Protein AF-A0A3M6UXN8-F1 (afdb_monomer)

Sequence (132 aa):
MVCLDPHYCQAAVDMSKDDFPTQSFHSVQPRTMSFKKMDPSCTIGFYCDTKADFERFRQQTTEVLRPPMQRGDYPMFIFASHRKPMASEDLVRSADLSESLMESDRPERSNNGVPTPSTLSSSPPTEEYVVL

Mean predicted aligned error: 15.64 Å

Solvent-accessible surface area (backbone atoms only — not comparable to full-atom values): 9406 Å² total; per-residue (Å²): 79,78,46,84,80,81,92,66,92,73,81,88,76,73,72,91,47,96,86,46,88,59,68,86,81,53,83,92,66,81,42,78,49,62,70,92,72,56,67,88,82,75,85,87,88,83,88,55,94,43,74,68,47,42,55,51,48,52,56,55,48,57,54,48,55,29,81,82,70,32,93,63,96,67,57,95,58,59,86,47,91,63,86,76,74,94,56,59,69,70,58,54,56,50,50,55,51,52,52,60,64,70,65,69,82,66,89,80,81,88,82,90,82,88,90,85,91,81,80,93,81,87,78,80,85,76,88,68,73,54,80,102

Structure (mmCIF, N/CA/C/O backbone):
data_AF-A0A3M6UXN8-F1
#
_entry.id   AF-A0A3M6UXN8-F1
#
loop_
_atom_site.group_PDB
_atom_site.id
_atom_site.type_symbol
_atom_site.label_atom_id
_atom_site.label_alt_id
_atom_site.label_comp_id
_atom_site.label_asym_id
_atom_site.label_entity_id
_atom_site.label_seq_id
_atom_site.pdbx_PDB_ins_code
_atom_site.Cartn_x
_atom_site.Cartn_y
_atom_site.Cartn_z
_atom_site.occupancy
_atom_site.B_iso_or_equiv
_atom_site.auth_seq_id
_atom_site.auth_comp_id
_atom_site.auth_asym_id
_atom_site.auth_atom_id
_atom_site.pdbx_PDB_model_num
ATOM 1 N N . MET A 1 1 ? 9.501 -9.927 9.369 1.00 91.06 1 MET A N 1
ATOM 2 C CA . MET A 1 1 ? 8.980 -9.298 8.145 1.00 91.06 1 MET A CA 1
ATOM 3 C C . MET A 1 1 ? 9.767 -9.821 6.959 1.00 91.06 1 MET A C 1
ATOM 5 O O . MET A 1 1 ? 10.970 -10.022 7.097 1.00 91.06 1 MET A O 1
ATOM 9 N N . VAL A 1 2 ? 9.084 -10.062 5.842 1.00 94.12 2 VAL A N 1
ATOM 10 C CA . VAL A 1 2 ? 9.694 -10.377 4.546 1.00 94.12 2 VAL A CA 1
ATOM 11 C C . VAL A 1 2 ? 9.552 -9.136 3.665 1.00 94.12 2 VAL A C 1
ATOM 13 O O . VAL A 1 2 ? 8.471 -8.554 3.636 1.00 94.12 2 VAL A O 1
ATOM 16 N N . CYS A 1 3 ? 10.621 -8.704 3.002 1.00 92.44 3 CYS A N 1
ATOM 17 C CA . CYS A 1 3 ? 10.638 -7.501 2.171 1.00 92.44 3 CYS A CA 1
ATOM 18 C C . CYS A 1 3 ? 11.421 -7.707 0.867 1.00 92.44 3 CYS A C 1
ATOM 20 O O . CYS A 1 3 ? 12.275 -8.593 0.756 1.00 92.44 3 CYS A O 1
ATOM 22 N N . LEU A 1 4 ? 11.110 -6.864 -0.119 1.00 93.75 4 LEU A N 1
ATOM 23 C CA . LEU A 1 4 ? 11.913 -6.674 -1.323 1.00 93.75 4 LEU A CA 1
ATOM 24 C C . LEU A 1 4 ? 12.893 -5.525 -1.085 1.00 93.75 4 LEU A C 1
ATOM 26 O O . LEU A 1 4 ? 12.562 -4.554 -0.407 1.00 93.75 4 LEU A O 1
ATOM 30 N N . ASP A 1 5 ? 14.100 -5.658 -1.623 1.00 92.19 5 ASP A N 1
ATOM 31 C CA . ASP A 1 5 ? 15.195 -4.722 -1.394 1.00 92.19 5 ASP A CA 1
ATOM 32 C C . ASP A 1 5 ? 15.583 -4.021 -2.708 1.00 92.19 5 ASP A C 1
ATOM 34 O O . ASP A 1 5 ? 16.119 -4.683 -3.600 1.00 92.19 5 ASP A O 1
ATOM 38 N N . PRO A 1 6 ? 15.32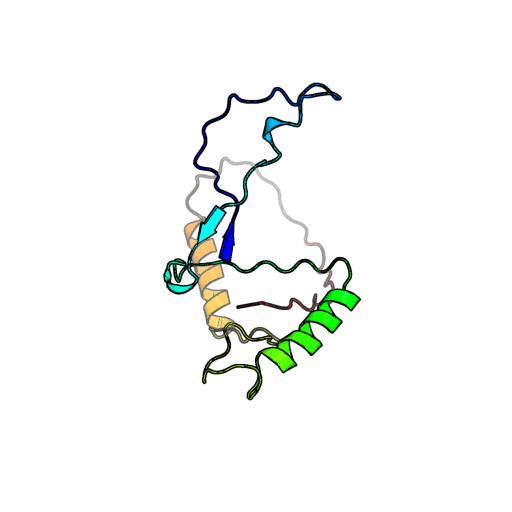0 -2.708 -2.848 1.00 92.75 6 PRO A N 1
ATOM 39 C CA . PRO A 1 6 ? 15.623 -1.957 -4.061 1.00 92.75 6 PRO A CA 1
ATOM 40 C C . PRO A 1 6 ? 17.086 -1.490 -4.154 1.00 92.75 6 PRO A C 1
ATOM 42 O O . PRO A 1 6 ? 17.444 -0.849 -5.136 1.00 92.75 6 PRO A O 1
ATOM 45 N N . HIS A 1 7 ? 17.959 -1.788 -3.182 1.00 91.06 7 HIS A N 1
ATOM 46 C CA . HIS A 1 7 ? 19.343 -1.282 -3.151 1.00 91.06 7 HIS A CA 1
ATOM 47 C C . HIS A 1 7 ? 20.288 -1.953 -4.174 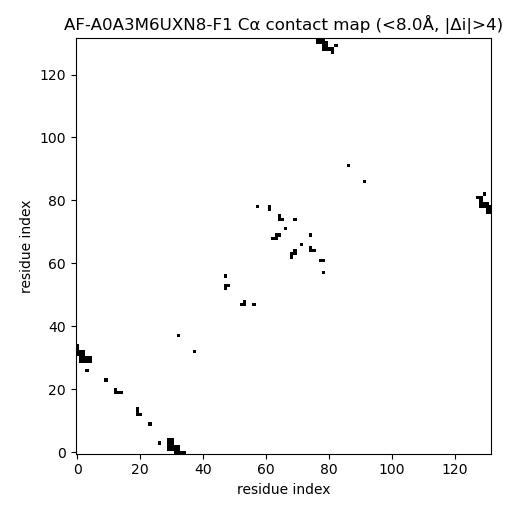1.00 91.06 7 HIS A C 1
ATOM 49 O O . HIS A 1 7 ? 21.511 -1.857 -4.051 1.00 91.06 7 HIS A O 1
ATOM 55 N N . TYR A 1 8 ? 19.750 -2.639 -5.183 1.00 89.94 8 TYR A N 1
ATOM 56 C CA . TYR A 1 8 ? 20.512 -3.209 -6.288 1.00 89.94 8 TYR A CA 1
ATOM 57 C C . TYR A 1 8 ? 20.331 -2.366 -7.553 1.00 89.94 8 TYR A C 1
ATOM 59 O O . TYR A 1 8 ? 19.246 -2.306 -8.127 1.00 89.94 8 TYR A O 1
ATOM 67 N N . CYS A 1 9 ? 21.413 -1.732 -8.005 1.00 93.62 9 CYS A N 1
ATOM 68 C CA . CYS A 1 9 ? 21.402 -0.936 -9.227 1.00 93.62 9 CYS A CA 1
ATOM 69 C C . CYS A 1 9 ? 21.407 -1.840 -10.468 1.00 93.62 9 CYS A C 1
ATOM 71 O O . CYS A 1 9 ? 22.357 -2.591 -10.693 1.00 93.62 9 CYS A O 1
ATOM 73 N N . GLN A 1 10 ? 20.369 -1.720 -11.293 1.00 93.19 10 GLN A N 1
ATOM 74 C CA . GLN A 1 10 ? 20.233 -2.395 -12.585 1.00 93.19 10 GLN A CA 1
ATOM 75 C C . GLN A 1 10 ? 20.328 -1.385 -13.735 1.00 93.19 10 GLN A C 1
ATOM 77 O O . GLN A 1 10 ? 20.078 -0.193 -13.551 1.00 93.19 10 GLN A O 1
ATOM 82 N N . ALA A 1 11 ? 20.677 -1.857 -14.933 1.00 95.00 11 ALA A N 1
ATOM 83 C CA . ALA A 1 11 ? 20.586 -1.037 -16.137 1.00 95.00 11 ALA A CA 1
ATOM 84 C C . ALA A 1 11 ? 19.116 -0.736 -16.470 1.00 95.00 11 ALA A C 1
ATOM 86 O O . ALA A 1 11 ? 18.242 -1.576 -16.256 1.00 95.00 11 ALA A O 1
ATOM 87 N N . ALA A 1 12 ? 18.851 0.451 -17.019 1.00 94.56 12 ALA A N 1
ATOM 88 C CA . ALA A 1 12 ? 17.515 0.803 -17.480 1.00 94.56 12 ALA A C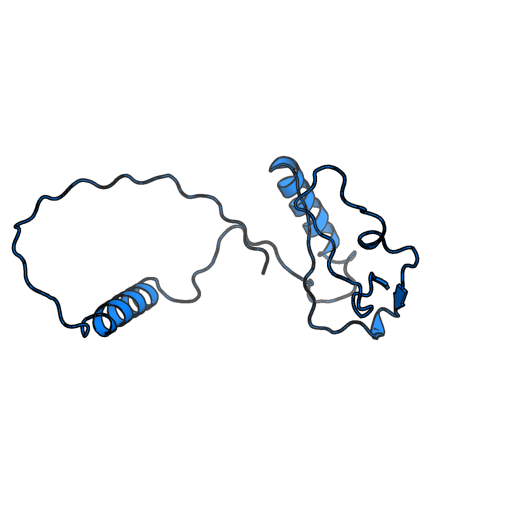A 1
ATOM 89 C C . ALA A 1 12 ? 17.082 -0.130 -18.624 1.00 94.56 12 ALA A C 1
ATOM 91 O O . ALA A 1 12 ? 17.831 -0.340 -19.580 1.00 94.56 12 ALA A O 1
ATOM 92 N N . VAL A 1 13 ? 15.871 -0.674 -18.523 1.00 94.25 13 VAL A N 1
ATOM 93 C CA . VAL A 1 13 ? 15.260 -1.489 -19.578 1.00 94.25 13 VAL A CA 1
ATOM 94 C C . VAL A 1 13 ? 14.481 -0.572 -20.517 1.00 94.25 13 VAL A C 1
ATOM 96 O O . VAL A 1 13 ? 13.651 0.218 -20.069 1.00 94.25 13 VAL A O 1
ATOM 99 N N . ASP A 1 14 ? 14.745 -0.679 -21.818 1.00 93.94 14 ASP A N 1
ATOM 100 C CA . ASP A 1 14 ? 13.954 -0.013 -22.854 1.00 93.94 14 ASP A CA 1
ATOM 101 C C . ASP A 1 14 ? 12.586 -0.699 -22.984 1.00 93.94 14 ASP A C 1
ATOM 103 O O . ASP A 1 14 ? 12.478 -1.790 -23.543 1.00 93.94 14 ASP A O 1
ATOM 107 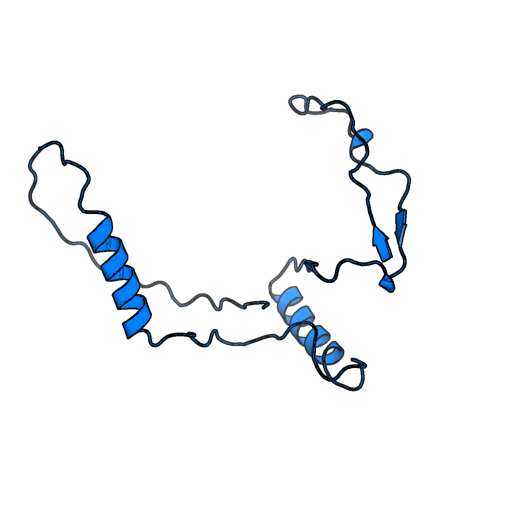N N . MET A 1 15 ? 11.554 -0.050 -22.441 1.00 94.12 15 MET A N 1
ATOM 108 C CA . MET A 1 15 ? 10.165 -0.527 -22.433 1.00 94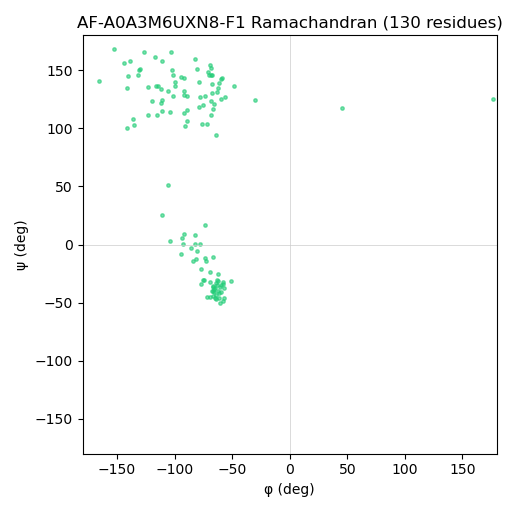.12 15 MET A CA 1
ATOM 109 C C . MET A 1 15 ? 9.346 -0.020 -23.633 1.00 94.12 15 MET A C 1
ATOM 111 O O . MET A 1 15 ? 8.132 -0.183 -23.654 1.00 94.12 15 MET A O 1
ATOM 115 N N . SER A 1 16 ? 9.977 0.613 -24.632 1.00 94.81 16 SER A N 1
ATOM 116 C CA . SER A 1 16 ? 9.272 1.082 -25.839 1.00 94.81 16 SER A CA 1
ATOM 117 C C . SER A 1 16 ? 8.861 -0.044 -26.796 1.00 94.81 16 SER A C 1
ATOM 119 O O . SER A 1 16 ? 8.069 0.181 -27.708 1.00 94.81 16 SER A O 1
ATOM 121 N N . LYS A 1 17 ? 9.410 -1.248 -26.606 1.00 90.75 17 LYS A N 1
ATOM 122 C CA . LYS A 1 17 ? 9.125 -2.451 -27.397 1.00 90.75 17 LYS A CA 1
ATOM 123 C C . LYS A 1 17 ? 8.131 -3.324 -26.643 1.00 90.75 17 LYS A C 1
ATOM 125 O O . LYS A 1 17 ? 8.313 -3.509 -25.447 1.00 90.75 17 LYS A O 1
ATOM 130 N N . ASP A 1 18 ? 7.166 -3.921 -27.339 1.00 86.25 18 ASP A N 1
ATOM 131 C CA . ASP A 1 18 ? 6.131 -4.757 -26.707 1.00 86.25 18 ASP A CA 1
ATOM 132 C C . ASP A 1 18 ? 6.713 -5.968 -25.942 1.00 86.25 18 ASP A C 1
ATOM 134 O O . ASP A 1 18 ? 6.228 -6.308 -24.867 1.00 86.25 18 ASP A O 1
ATOM 138 N N . ASP A 1 19 ? 7.809 -6.559 -26.435 1.00 91.25 19 ASP A N 1
ATOM 139 C CA . ASP A 1 19 ? 8.472 -7.736 -25.846 1.00 91.25 19 ASP A CA 1
ATOM 140 C C . ASP A 1 19 ? 9.788 -7.382 -25.122 1.00 91.25 19 ASP A C 1
ATOM 142 O O . ASP A 1 19 ? 10.855 -7.950 -25.387 1.00 91.25 19 ASP A O 1
ATOM 146 N N . PHE A 1 20 ? 9.761 -6.398 -24.223 1.00 94.12 20 PHE A N 1
ATOM 147 C CA . PHE A 1 20 ? 10.944 -6.057 -23.429 1.00 94.12 20 PHE A CA 1
ATOM 148 C C . PHE A 1 20 ? 11.262 -7.142 -22.374 1.00 94.12 20 PHE A C 1
ATOM 150 O O . PHE A 1 20 ? 10.360 -7.793 -21.841 1.00 94.12 20 PHE A O 1
ATOM 157 N N . PRO A 1 21 ? 12.547 -7.359 -22.031 1.00 92.12 21 PRO A N 1
ATOM 158 C CA . PRO A 1 21 ? 12.922 -8.345 -21.021 1.00 92.12 21 PRO A CA 1
ATOM 159 C C . PRO A 1 21 ? 12.399 -7.942 -19.634 1.00 92.12 21 PRO A C 1
ATOM 161 O O . PRO A 1 21 ? 12.754 -6.890 -19.106 1.00 92.12 21 PRO A O 1
ATOM 164 N N . THR A 1 22 ? 11.580 -8.797 -19.016 1.00 93.31 22 THR A N 1
ATOM 165 C CA . THR A 1 22 ? 10.958 -8.534 -17.706 1.00 93.31 22 THR A CA 1
ATOM 166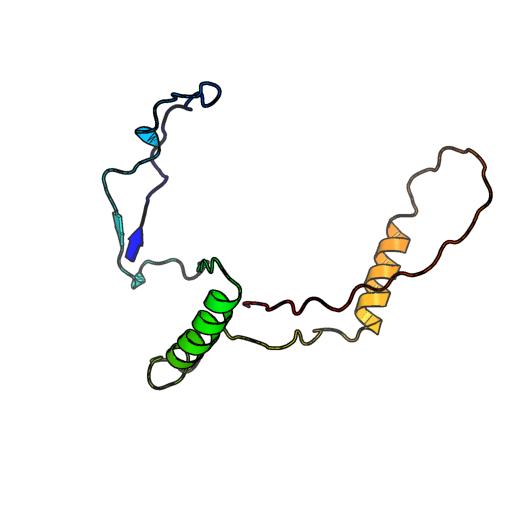 C C . THR A 1 22 ? 11.742 -9.099 -16.521 1.00 93.31 22 THR A C 1
ATOM 168 O O . THR A 1 22 ? 11.425 -8.806 -15.370 1.00 93.31 22 THR A O 1
ATOM 171 N N . GLN A 1 23 ? 12.783 -9.901 -16.767 1.00 92.19 23 GLN A N 1
ATOM 172 C CA . GLN A 1 23 ? 13.476 -10.680 -15.733 1.00 92.19 23 GLN A CA 1
ATOM 173 C C . GLN A 1 23 ? 14.046 -9.805 -14.610 1.00 92.19 23 GLN A C 1
ATOM 175 O O . GLN A 1 23 ? 14.080 -10.227 -13.458 1.00 92.19 23 GLN A O 1
ATOM 180 N N . SER A 1 24 ? 14.462 -8.579 -14.930 1.00 92.88 24 SER A N 1
ATOM 181 C CA . SER A 1 24 ? 15.041 -7.634 -13.974 1.00 92.88 24 SER A CA 1
ATOM 182 C C . SER A 1 24 ? 14.026 -7.102 -12.948 1.00 92.88 24 SER A C 1
ATOM 184 O O . SER A 1 24 ? 14.417 -6.735 -11.841 1.00 92.88 24 SER A O 1
ATOM 186 N N . PHE A 1 25 ? 12.727 -7.128 -13.270 1.00 93.19 25 PHE A N 1
ATOM 187 C CA . PHE A 1 25 ? 11.629 -6.666 -12.407 1.00 93.19 25 PHE A CA 1
ATOM 188 C C . PHE A 1 25 ? 11.126 -7.736 -11.426 1.00 93.19 25 PHE A C 1
ATOM 190 O O . PHE A 1 25 ? 10.262 -7.465 -10.592 1.00 93.19 25 PHE A O 1
ATOM 197 N N . HIS A 1 26 ? 11.672 -8.952 -11.494 1.00 93.06 26 HIS A N 1
ATOM 198 C CA . HIS A 1 26 ? 11.334 -10.048 -10.596 1.00 93.06 26 HIS A CA 1
ATOM 199 C C . HIS A 1 26 ? 12.519 -10.352 -9.679 1.00 93.06 26 HIS A C 1
ATOM 201 O O . HIS A 1 26 ? 13.573 -10.805 -10.120 1.00 93.06 26 HIS A O 1
ATOM 207 N N . SER A 1 27 ? 12.352 -10.132 -8.373 1.00 89.38 27 SER A N 1
ATOM 208 C CA . SER A 1 27 ? 13.379 -10.528 -7.408 1.00 89.38 27 SER A CA 1
ATOM 209 C C . SER A 1 27 ? 13.380 -12.043 -7.217 1.00 89.38 27 SER A C 1
ATOM 211 O O . SER A 1 27 ? 12.356 -12.637 -6.884 1.00 89.38 27 SER A O 1
ATOM 213 N N . VAL A 1 28 ? 14.551 -12.664 -7.357 1.00 87.50 28 VAL A N 1
ATOM 214 C CA . VAL A 1 28 ? 14.759 -14.094 -7.072 1.00 87.50 28 VAL A CA 1
ATOM 215 C C . VAL A 1 28 ? 14.973 -14.385 -5.586 1.00 87.50 28 VAL A C 1
ATOM 217 O O . VAL A 1 28 ? 14.936 -15.544 -5.178 1.00 87.50 28 VAL A O 1
ATOM 220 N N . GLN A 1 29 ? 15.203 -13.354 -4.763 1.00 87.56 29 GLN A N 1
ATOM 221 C CA . GLN A 1 29 ? 15.558 -13.532 -3.359 1.00 87.56 29 GLN A CA 1
ATOM 222 C C . GLN A 1 29 ? 14.791 -12.562 -2.447 1.00 87.56 29 GLN A C 1
ATOM 224 O O . GLN A 1 29 ? 15.098 -11.366 -2.415 1.00 87.56 29 GLN A O 1
ATOM 229 N N . PRO A 1 30 ? 13.818 -13.053 -1.658 1.00 91.88 30 PRO A N 1
ATOM 230 C CA . PRO A 1 30 ? 13.204 -12.250 -0.612 1.00 91.88 30 PRO A CA 1
ATOM 231 C C . PRO A 1 30 ? 14.196 -12.020 0.536 1.00 91.88 30 PRO A C 1
ATOM 233 O O . PRO A 1 30 ? 15.001 -12.895 0.869 1.00 91.88 30 PRO A O 1
ATOM 236 N N . ARG A 1 31 ? 14.121 -10.851 1.179 1.00 92.69 31 ARG A N 1
ATOM 237 C CA . ARG A 1 31 ? 14.895 -10.550 2.388 1.00 92.69 31 ARG A CA 1
ATOM 238 C C . ARG A 1 31 ? 14.035 -10.682 3.633 1.00 92.69 31 ARG A C 1
ATOM 240 O O . ARG A 1 31 ? 12.854 -10.349 3.625 1.00 92.69 31 ARG A O 1
ATOM 247 N N . THR A 1 32 ? 14.646 -11.132 4.725 1.00 95.06 32 THR A N 1
ATOM 248 C CA . THR A 1 32 ? 13.989 -11.239 6.032 1.00 95.06 32 THR A CA 1
ATOM 249 C C . THR A 1 32 ? 14.597 -10.240 7.001 1.00 95.06 32 THR A C 1
ATOM 251 O O . THR A 1 32 ? 15.815 -10.163 7.148 1.00 95.06 32 THR A O 1
ATOM 254 N N . MET A 1 33 ? 13.743 -9.526 7.730 1.00 94.12 33 MET A N 1
ATOM 255 C CA . MET A 1 33 ? 14.146 -8.659 8.833 1.00 94.12 33 MET A CA 1
ATOM 256 C C . MET A 1 33 ? 13.300 -8.904 10.083 1.00 94.12 33 MET A C 1
ATOM 258 O O . MET A 1 33 ? 12.106 -9.213 10.012 1.00 94.12 33 MET A O 1
ATOM 262 N N . SER A 1 34 ? 13.928 -8.773 11.253 1.00 96.12 34 SER A N 1
ATOM 263 C CA . SER A 1 34 ? 13.224 -8.828 12.538 1.00 96.12 34 SER A CA 1
ATOM 264 C C . SER A 1 34 ? 12.206 -7.694 12.624 1.00 96.12 34 SER A C 1
ATOM 266 O O . SER A 1 34 ? 12.514 -6.563 12.258 1.00 96.12 34 SER A O 1
ATOM 268 N N . PHE A 1 35 ? 11.019 -7.977 13.162 1.00 91.81 35 PHE A N 1
ATOM 269 C CA . PHE A 1 35 ? 9.980 -6.962 13.364 1.00 91.81 35 PHE A CA 1
ATOM 270 C C . PHE A 1 35 ? 10.468 -5.796 14.239 1.00 91.81 35 PHE A C 1
ATOM 272 O O . PHE A 1 35 ? 10.149 -4.646 13.981 1.00 91.81 35 PHE A O 1
ATOM 279 N N . LYS A 1 36 ? 11.339 -6.072 15.218 1.00 93.75 36 LYS A N 1
ATOM 280 C CA . LYS A 1 36 ? 11.924 -5.043 16.095 1.00 93.75 36 LYS A CA 1
ATOM 281 C C . LYS A 1 36 ? 12.865 -4.067 15.375 1.00 93.75 36 LYS A C 1
ATOM 283 O O . LYS A 1 36 ? 13.308 -3.108 15.989 1.00 93.75 36 LYS A O 1
ATOM 288 N N . LYS A 1 37 ? 13.233 -4.354 14.122 1.00 95.12 37 LYS A N 1
ATOM 289 C CA . LYS A 1 37 ? 14.098 -3.512 13.288 1.00 95.12 37 LYS A CA 1
ATOM 290 C C . LYS A 1 37 ? 13.316 -2.733 12.226 1.00 95.12 37 LYS A C 1
ATOM 292 O O . LYS A 1 37 ? 13.952 -2.101 11.391 1.00 95.12 37 LYS A O 1
ATOM 297 N N . MET A 1 38 ? 11.983 -2.837 12.192 1.00 93.50 38 MET A N 1
ATOM 298 C CA . MET A 1 38 ? 11.193 -1.988 11.299 1.00 93.50 38 MET A CA 1
ATOM 299 C C . MET A 1 38 ? 11.294 -0.541 11.762 1.00 93.50 38 MET A C 1
ATOM 301 O O . MET A 1 38 ? 11.231 -0.285 12.966 1.00 93.50 38 MET A O 1
ATOM 305 N N . ASP A 1 39 ? 11.447 0.379 10.812 1.00 93.50 39 ASP A N 1
ATOM 306 C CA . ASP A 1 39 ? 11.284 1.797 11.106 1.00 93.50 39 ASP A CA 1
ATOM 307 C C . ASP A 1 39 ? 9.837 2.031 11.575 1.00 93.50 39 ASP A C 1
ATOM 309 O O . ASP A 1 39 ? 8.912 1.464 10.980 1.00 93.50 39 ASP A O 1
ATOM 313 N N . PRO A 1 40 ? 9.613 2.796 12.658 1.00 92.44 40 PRO A N 1
ATOM 314 C CA . PRO A 1 40 ? 8.261 3.114 13.108 1.00 92.44 40 PRO A CA 1
ATOM 315 C C . PRO A 1 40 ? 7.477 3.919 12.063 1.00 92.44 40 PRO A C 1
ATOM 317 O O . PRO A 1 40 ? 6.250 3.841 12.028 1.00 92.44 40 PRO A O 1
ATOM 320 N N . SER A 1 41 ? 8.170 4.652 11.192 1.00 94.31 41 SER A N 1
ATOM 321 C CA . SER A 1 41 ? 7.587 5.316 10.034 1.00 94.31 41 SER A CA 1
ATOM 322 C C . SER A 1 41 ? 7.320 4.262 8.969 1.00 94.31 41 SER A C 1
ATOM 324 O O . SER A 1 41 ? 8.224 3.770 8.291 1.00 94.31 41 SER A O 1
ATOM 326 N N . CYS A 1 42 ? 6.056 3.891 8.822 1.00 90.81 42 CYS A N 1
ATOM 327 C CA . CYS A 1 42 ? 5.639 2.957 7.794 1.00 90.81 42 CYS A CA 1
ATOM 328 C C . CYS A 1 42 ? 4.269 3.335 7.243 1.00 90.81 42 CYS A C 1
ATOM 330 O O . CYS A 1 42 ? 3.464 3.993 7.900 1.00 90.81 42 CYS A O 1
ATOM 332 N N . THR A 1 43 ? 4.013 2.893 6.019 1.00 94.19 43 THR A N 1
ATOM 333 C CA . THR A 1 43 ? 2.693 2.950 5.399 1.00 94.19 43 THR A CA 1
ATOM 334 C C . THR A 1 43 ? 2.212 1.527 5.201 1.00 94.19 43 THR A C 1
ATOM 336 O O . THR A 1 43 ? 2.972 0.659 4.767 1.00 94.19 43 THR A O 1
ATOM 339 N N . ILE A 1 44 ? 0.944 1.288 5.512 1.00 93.38 44 ILE A N 1
ATOM 340 C CA . ILE A 1 44 ? 0.303 -0.008 5.321 1.00 93.38 44 ILE A CA 1
ATOM 341 C C . ILE A 1 44 ? -0.724 0.155 4.211 1.00 93.38 44 ILE A C 1
ATOM 343 O O . ILE A 1 44 ? -1.608 1.003 4.293 1.00 93.38 44 ILE A O 1
ATOM 347 N N . GLY A 1 45 ? -0.571 -0.638 3.155 1.00 94.94 45 GLY A N 1
ATOM 348 C CA . GLY A 1 45 ? -1.471 -0.634 2.011 1.00 94.94 45 GLY A CA 1
ATOM 349 C C . GLY A 1 45 ? -2.475 -1.775 2.091 1.00 94.94 45 GLY A C 1
ATOM 350 O O . GLY A 1 45 ? -2.106 -2.916 2.368 1.00 94.94 45 GLY A O 1
ATOM 351 N N . PHE A 1 46 ? -3.730 -1.469 1.783 1.00 96.12 46 PHE A N 1
ATOM 352 C CA . PHE A 1 46 ? -4.783 -2.453 1.565 1.00 96.12 46 PHE A CA 1
ATOM 353 C C . PHE A 1 46 ? -5.371 -2.223 0.175 1.00 96.12 46 PHE A C 1
ATOM 355 O O . PHE A 1 46 ? -5.631 -1.083 -0.203 1.00 96.12 46 PHE A O 1
ATOM 362 N N . TYR A 1 47 ? -5.585 -3.298 -0.580 1.00 96.50 47 TYR A N 1
ATOM 363 C CA . TYR A 1 47 ? -6.260 -3.242 -1.873 1.00 96.50 47 TYR A CA 1
ATOM 364 C C . TYR A 1 47 ? -7.622 -3.925 -1.758 1.00 96.50 47 TYR A C 1
ATOM 366 O O . TYR A 1 47 ? -7.708 -5.075 -1.331 1.00 96.50 47 TYR A O 1
ATOM 374 N N . CYS A 1 48 ? -8.675 -3.190 -2.109 1.00 97.38 48 CYS A N 1
ATOM 375 C CA . CYS A 1 48 ? -10.050 -3.669 -2.181 1.00 97.38 48 CYS A CA 1
ATOM 376 C C . CYS A 1 48 ? -10.541 -3.400 -3.603 1.00 97.38 48 CYS A C 1
ATOM 378 O O . CYS A 1 48 ? -10.679 -2.238 -3.977 1.00 97.38 48 CYS A O 1
ATOM 380 N N . ASP A 1 49 ? -10.762 -4.454 -4.388 1.00 97.25 49 ASP A N 1
ATOM 381 C CA . ASP A 1 49 ? -11.148 -4.325 -5.799 1.00 97.25 49 ASP A CA 1
ATOM 382 C C . ASP A 1 49 ? -12.542 -3.700 -5.942 1.00 97.25 49 ASP A C 1
ATOM 384 O O . ASP A 1 49 ? -12.778 -2.819 -6.768 1.00 97.25 49 ASP A O 1
ATOM 388 N N . THR A 1 50 ? -13.465 -4.091 -5.060 1.00 98.00 50 THR A N 1
ATOM 389 C CA . THR A 1 50 ? -14.827 -3.563 -5.048 1.00 98.00 50 THR A CA 1
ATOM 390 C C . THR A 1 50 ? -15.160 -2.810 -3.762 1.00 98.00 50 THR A C 1
ATOM 392 O O . THR A 1 50 ? -14.567 -3.005 -2.697 1.00 98.00 50 THR A O 1
ATOM 395 N N . LYS A 1 51 ? -16.216 -1.989 -3.826 1.00 96.75 51 LYS A N 1
ATOM 396 C CA . LYS A 1 51 ? -16.809 -1.366 -2.633 1.00 96.75 51 LYS A CA 1
ATOM 397 C C . LYS A 1 51 ? -17.244 -2.412 -1.599 1.00 96.75 51 LYS A C 1
ATOM 399 O O . LYS A 1 51 ? -17.111 -2.178 -0.402 1.00 96.75 51 LYS A O 1
ATOM 404 N N . ALA A 1 52 ? -17.763 -3.555 -2.049 1.00 97.81 52 ALA A N 1
ATOM 405 C CA . ALA A 1 52 ? -18.176 -4.630 -1.153 1.00 97.81 52 ALA A CA 1
ATOM 406 C C . ALA A 1 52 ? -16.977 -5.226 -0.394 1.00 97.81 52 ALA A C 1
ATOM 408 O O . ALA A 1 52 ? -17.094 -5.501 0.801 1.00 97.81 52 ALA A O 1
ATOM 409 N N . ASP A 1 53 ? -15.819 -5.351 -1.051 1.00 97.69 53 ASP A N 1
ATOM 410 C CA . ASP A 1 53 ? -14.582 -5.814 -0.410 1.00 97.69 53 ASP A CA 1
ATOM 411 C C . ASP A 1 53 ? -14.093 -4.823 0.639 1.00 97.69 53 ASP A C 1
ATOM 413 O O . ASP A 1 53 ? -13.723 -5.233 1.737 1.00 97.69 53 ASP A O 1
ATOM 417 N N . PHE A 1 54 ? -14.168 -3.522 0.345 1.00 97.00 54 PHE A N 1
ATOM 418 C CA . PHE A 1 54 ? -13.835 -2.486 1.320 1.00 97.00 54 PHE A CA 1
ATOM 419 C C . PHE A 1 54 ? -14.751 -2.538 2.551 1.00 97.00 54 PHE A C 1
ATOM 421 O O . PHE A 1 54 ? -14.274 -2.501 3.684 1.00 97.00 54 PHE A O 1
ATOM 428 N N . GLU A 1 55 ? -16.064 -2.671 2.355 1.00 96.00 55 GLU A N 1
ATOM 429 C CA . GLU A 1 55 ? -17.024 -2.781 3.459 1.00 96.00 55 GLU A CA 1
ATOM 430 C C . GLU A 1 55 ? -16.753 -4.017 4.327 1.00 96.00 55 GLU A C 1
ATOM 432 O O . GLU A 1 55 ? -16.760 -3.934 5.560 1.00 96.00 55 GLU A O 1
ATOM 437 N N . ARG A 1 56 ? -16.441 -5.155 3.694 1.00 96.44 56 ARG A N 1
ATOM 438 C CA . ARG A 1 56 ? -16.040 -6.382 4.391 1.00 96.44 56 ARG A CA 1
ATOM 439 C C . ARG A 1 56 ? -14.727 -6.193 5.150 1.00 96.44 56 ARG A C 1
ATOM 441 O O . ARG A 1 56 ? -14.652 -6.547 6.327 1.00 96.44 56 ARG A O 1
ATOM 448 N N . PHE A 1 57 ? -13.721 -5.601 4.510 1.00 96.31 57 PHE A N 1
ATOM 449 C CA . PHE A 1 57 ? -12.432 -5.282 5.117 1.00 96.31 57 PHE A CA 1
ATOM 450 C C . PHE A 1 57 ? -12.603 -4.388 6.347 1.00 96.31 57 PHE A C 1
ATOM 452 O O . PHE A 1 57 ? -12.042 -4.689 7.402 1.00 96.31 57 PHE A O 1
ATOM 459 N N . ARG A 1 58 ? -13.429 -3.338 6.254 1.00 94.75 58 ARG A N 1
ATOM 460 C CA . ARG A 1 58 ? -13.744 -2.444 7.375 1.00 94.75 58 ARG A CA 1
ATOM 461 C C . ARG A 1 58 ? -14.340 -3.215 8.547 1.00 94.75 58 ARG A C 1
ATOM 463 O O . ARG A 1 58 ? -13.892 -3.039 9.680 1.00 94.75 58 ARG A O 1
ATOM 470 N N . GLN A 1 59 ? -15.338 -4.064 8.294 1.00 93.00 59 GLN A N 1
ATOM 471 C CA . GLN A 1 59 ? -15.997 -4.861 9.334 1.00 93.00 59 GLN A CA 1
ATOM 472 C C . GLN A 1 59 ? -15.009 -5.799 10.039 1.00 93.00 59 GLN A C 1
ATOM 474 O O . GLN A 1 59 ? -14.910 -5.767 11.264 1.00 93.00 59 GLN A O 1
ATOM 479 N N . GLN A 1 60 ? -14.233 -6.570 9.273 1.00 93.94 60 GLN A N 1
ATO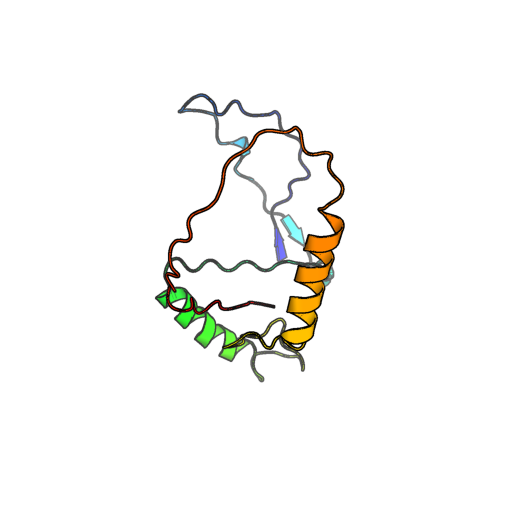M 480 C CA . GLN A 1 60 ? -13.274 -7.541 9.813 1.00 93.94 60 GLN A CA 1
ATOM 481 C C . GLN A 1 60 ? -12.125 -6.860 10.566 1.00 93.94 60 GLN A C 1
ATOM 483 O O . GLN A 1 60 ? -11.760 -7.260 11.667 1.00 93.94 60 GLN A O 1
ATOM 488 N N . THR A 1 61 ? -11.573 -5.788 10.005 1.00 93.44 61 THR A N 1
ATOM 489 C CA . THR A 1 61 ? -10.458 -5.052 10.613 1.00 93.44 61 THR A CA 1
ATOM 490 C C . THR A 1 61 ? -10.881 -4.371 11.908 1.00 93.44 61 THR A C 1
ATOM 492 O O . THR A 1 61 ? -10.124 -4.351 12.873 1.00 93.44 61 THR A O 1
ATOM 495 N N . THR A 1 62 ? -12.117 -3.877 11.978 1.00 89.69 62 THR A N 1
ATOM 496 C CA . THR A 1 62 ? -12.665 -3.298 13.209 1.00 89.69 62 THR A CA 1
ATOM 497 C C . THR A 1 62 ? -12.740 -4.324 14.348 1.00 89.69 62 THR A C 1
ATOM 499 O O . THR A 1 62 ? -12.592 -3.952 15.509 1.00 89.69 62 THR A O 1
ATOM 502 N N . GLU A 1 63 ? -12.951 -5.606 14.045 1.00 88.19 63 GLU A N 1
ATOM 503 C CA . GLU A 1 63 ? -12.905 -6.686 15.039 1.00 88.19 63 GLU A CA 1
ATOM 504 C C . GLU A 1 63 ? -11.466 -6.958 15.502 1.00 88.19 63 GLU A C 1
ATOM 506 O O . GLU A 1 63 ? -11.200 -7.002 16.702 1.00 88.19 63 GLU A O 1
ATOM 511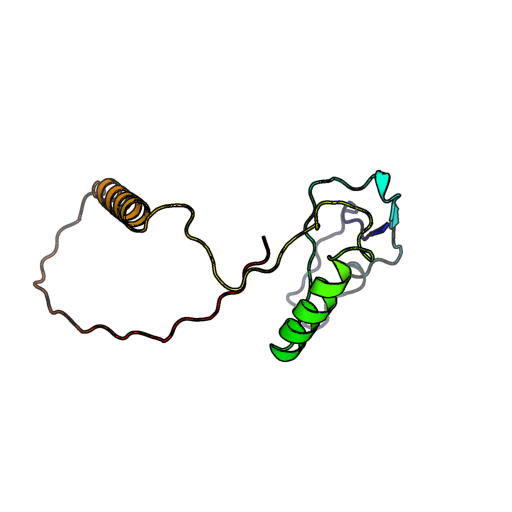 N N . VAL A 1 64 ? -10.518 -7.031 14.561 1.00 90.44 64 VAL A N 1
ATOM 512 C CA . VAL A 1 64 ? -9.088 -7.265 14.841 1.00 90.44 64 VAL A CA 1
ATOM 513 C C . VAL A 1 64 ? -8.464 -6.150 15.683 1.00 90.44 64 VAL A C 1
ATOM 515 O O . VAL A 1 64 ? -7.660 -6.419 16.576 1.00 90.44 64 VAL A O 1
ATOM 518 N N . LEU A 1 65 ? -8.834 -4.900 15.405 1.00 89.38 65 LEU A N 1
ATOM 519 C CA . LEU A 1 65 ? -8.336 -3.710 16.095 1.00 89.38 65 LEU A CA 1
ATOM 520 C C . LEU A 1 65 ? -8.990 -3.482 17.465 1.00 89.38 65 LEU A C 1
ATOM 522 O O . LEU A 1 65 ? -8.678 -2.495 18.120 1.00 89.38 65 LEU A O 1
ATOM 526 N N . ARG A 1 66 ? -9.913 -4.341 17.915 1.00 84.75 66 ARG A N 1
ATOM 527 C CA . ARG A 1 66 ? -10.517 -4.246 19.251 1.00 84.75 66 ARG A CA 1
ATOM 528 C C . ARG A 1 66 ? -9.908 -5.279 20.204 1.00 84.75 66 ARG A C 1
ATOM 530 O O . ARG A 1 66 ? -9.490 -6.358 19.777 1.00 84.75 66 ARG A O 1
ATOM 537 N N . PRO A 1 67 ? -9.841 -4.990 21.516 1.00 80.62 67 PRO A N 1
ATOM 538 C CA . PRO A 1 67 ? -9.490 -6.008 22.500 1.00 80.62 67 PRO A CA 1
ATOM 539 C C . PRO A 1 67 ? -10.506 -7.168 22.451 1.00 80.62 67 PRO A C 1
ATOM 541 O O . PRO A 1 67 ? -11.696 -6.907 22.260 1.00 80.62 67 PRO A O 1
ATOM 544 N N . PRO A 1 68 ? -10.089 -8.436 22.624 1.00 78.38 68 PRO A N 1
ATOM 545 C CA . PRO A 1 68 ? -8.758 -8.896 23.033 1.00 78.38 68 PRO A CA 1
ATOM 546 C C . PRO A 1 68 ? -7.801 -9.221 21.868 1.00 78.38 68 PRO A C 1
ATOM 548 O O . PRO A 1 68 ? -6.688 -9.683 22.121 1.00 78.38 68 PRO A O 1
ATOM 551 N N . MET A 1 69 ? -8.220 -9.055 20.605 1.00 78.62 69 MET A N 1
ATOM 552 C CA . MET A 1 69 ? -7.395 -9.425 19.443 1.00 78.62 69 MET A CA 1
ATOM 553 C C . MET A 1 69 ? -6.159 -8.538 19.316 1.00 78.62 69 MET A C 1
ATOM 555 O O . MET A 1 69 ? -5.061 -9.046 19.074 1.00 78.62 69 MET A O 1
ATOM 559 N N . GLN A 1 70 ? -6.305 -7.236 19.563 1.00 83.06 70 GLN A N 1
ATOM 560 C CA . GLN A 1 70 ? -5.149 -6.377 19.786 1.00 83.06 70 GLN A CA 1
ATOM 561 C C . GLN A 1 70 ? -4.613 -6.536 21.215 1.00 83.06 70 GLN A C 1
ATOM 563 O O . GLN A 1 70 ? -5.371 -6.614 22.181 1.00 83.06 70 GLN A O 1
ATOM 568 N N . ARG A 1 71 ? -3.283 -6.555 21.354 1.00 77.38 71 ARG A N 1
ATOM 569 C CA . ARG A 1 71 ? -2.583 -6.692 22.646 1.00 77.38 71 ARG A CA 1
ATOM 570 C C . ARG A 1 71 ? -2.202 -5.352 23.294 1.00 77.38 71 ARG A C 1
ATOM 572 O O . ARG A 1 71 ? -1.481 -5.361 24.286 1.00 77.38 71 ARG A O 1
ATOM 579 N N . GLY A 1 72 ? -2.627 -4.227 22.718 1.00 79.44 72 GLY A N 1
ATOM 580 C CA . GLY A 1 72 ? -2.309 -2.878 23.193 1.00 79.44 72 GLY A CA 1
ATOM 581 C C . GLY A 1 72 ? -3.554 -2.022 23.401 1.00 79.44 72 GLY A C 1
ATOM 582 O O . GLY A 1 72 ? -4.636 -2.360 22.920 1.00 79.44 72 GLY A O 1
ATOM 583 N N . ASP A 1 73 ? -3.371 -0.904 24.101 1.00 81.50 73 ASP A N 1
ATOM 584 C CA . ASP A 1 73 ? -4.456 0.026 24.441 1.00 81.50 73 ASP A CA 1
ATOM 585 C C . ASP A 1 73 ? -4.871 0.918 23.259 1.00 81.50 73 ASP A C 1
ATOM 587 O O . ASP A 1 73 ? -5.988 1.432 23.232 1.00 81.50 73 ASP A O 1
ATOM 591 N N . TYR A 1 74 ? -3.990 1.075 22.264 1.00 84.56 74 TYR A N 1
ATOM 592 C CA . TYR A 1 74 ? -4.194 1.952 21.113 1.00 84.56 74 TYR A CA 1
ATOM 593 C C . TYR A 1 74 ? -4.173 1.159 19.803 1.00 84.56 74 TYR A C 1
ATOM 595 O O . TYR A 1 74 ? -3.171 0.490 19.522 1.00 84.56 74 TYR A O 1
ATOM 603 N N . PRO A 1 75 ? -5.240 1.240 18.986 1.00 89.06 75 PRO A N 1
ATOM 604 C CA . PRO A 1 75 ? -5.232 0.640 17.664 1.00 89.06 75 PRO A CA 1
ATOM 605 C C . PRO A 1 75 ? -4.263 1.394 16.753 1.00 89.06 75 PRO A C 1
ATOM 607 O O . PRO A 1 75 ? -4.032 2.591 16.912 1.00 89.06 75 PRO A O 1
ATOM 610 N N . MET A 1 76 ? -3.714 0.684 15.770 1.00 87.69 76 MET A N 1
ATOM 611 C CA . MET A 1 76 ? -2.770 1.250 14.804 1.00 87.69 76 MET A CA 1
ATOM 612 C C . MET A 1 76 ? -3.401 2.342 13.925 1.00 87.69 76 MET A C 1
ATOM 614 O O . MET A 1 76 ? -2.721 3.289 13.557 1.00 87.69 76 MET A O 1
ATOM 618 N N . PHE A 1 77 ? -4.689 2.204 13.610 1.00 91.25 77 PHE A N 1
ATOM 619 C CA . PHE A 1 77 ? -5.509 3.184 12.897 1.00 91.25 77 PHE A CA 1
ATOM 620 C C . PHE A 1 77 ? -6.978 3.012 13.305 1.00 91.25 77 PHE A C 1
ATOM 622 O O . PHE A 1 77 ? -7.341 2.020 13.943 1.00 91.25 77 PHE A O 1
ATOM 629 N N . ILE A 1 78 ? -7.839 3.965 12.944 1.00 89.62 78 ILE A N 1
ATOM 630 C CA . ILE A 1 78 ? -9.283 3.909 13.212 1.00 89.62 78 ILE A CA 1
ATOM 631 C C . ILE A 1 78 ? -10.089 4.215 11.951 1.00 89.62 78 ILE A C 1
ATOM 633 O O . ILE A 1 78 ? -9.663 4.995 11.104 1.00 89.62 78 ILE A O 1
ATOM 637 N N . PHE A 1 79 ? -11.288 3.640 11.858 1.00 90.31 79 PHE A N 1
ATOM 638 C CA . PHE A 1 79 ? -12.275 4.050 10.863 1.00 90.31 79 PHE A CA 1
ATOM 639 C C . PHE A 1 79 ? -13.193 5.118 11.449 1.00 90.31 79 PHE A C 1
ATOM 641 O O . PHE A 1 79 ? -13.753 4.936 12.533 1.00 90.31 79 PHE A O 1
ATOM 648 N N . ALA A 1 80 ? -13.394 6.200 10.704 1.00 88.25 80 ALA A N 1
ATOM 649 C CA . ALA A 1 80 ? -14.388 7.219 11.005 1.00 88.25 80 ALA A CA 1
ATOM 650 C C . ALA A 1 80 ? -15.437 7.258 9.889 1.00 88.25 80 ALA A C 1
ATOM 652 O O . ALA A 1 80 ? -15.095 7.223 8.709 1.00 88.25 80 ALA A O 1
ATOM 653 N N . SER A 1 81 ? -16.716 7.347 10.259 1.00 86.31 81 SER A N 1
ATOM 654 C CA . SER A 1 81 ? -17.806 7.514 9.287 1.00 86.31 81 SER A CA 1
ATOM 655 C C . SER A 1 81 ? -17.778 8.889 8.627 1.00 86.31 81 SER A C 1
ATOM 657 O O . SER A 1 81 ? -18.135 9.017 7.466 1.00 86.31 81 SER A O 1
ATOM 659 N N . HIS A 1 82 ? -17.337 9.913 9.362 1.00 84.75 82 HIS A N 1
ATOM 660 C CA . HIS A 1 82 ? -17.312 11.293 8.893 1.00 84.75 82 HIS A CA 1
ATOM 661 C C . HIS A 1 82 ? -16.030 11.981 9.357 1.00 84.75 82 HIS A C 1
ATOM 663 O O . HIS A 1 82 ? -15.555 11.743 10.475 1.00 84.75 82 HIS A O 1
ATOM 669 N N . ARG A 1 83 ? -15.495 12.878 8.523 1.00 81.12 83 ARG A N 1
ATOM 670 C CA . ARG A 1 83 ? -14.440 13.806 8.938 1.00 81.12 83 ARG A CA 1
ATOM 671 C C . ARG A 1 83 ? -15.032 14.779 9.955 1.00 81.12 83 ARG A C 1
ATOM 673 O O . ARG A 1 83 ? -16.071 15.379 9.701 1.00 81.12 83 ARG A O 1
ATOM 680 N N . LYS A 1 84 ? -14.369 14.958 11.096 1.00 74.75 84 LYS A N 1
ATOM 681 C CA . LYS A 1 84 ? -14.632 16.109 11.966 1.00 74.75 84 LYS A CA 1
ATOM 682 C C . LYS A 1 84 ? -13.705 17.234 11.508 1.00 74.75 84 LYS A C 1
ATOM 684 O O . LYS A 1 84 ? -12.492 17.043 11.605 1.00 74.75 84 LYS A O 1
ATOM 689 N N . PRO A 1 85 ? -14.222 18.363 10.993 1.00 67.75 85 PRO A N 1
ATOM 690 C CA . PRO A 1 85 ? -13.380 19.503 10.663 1.00 67.75 85 PRO A CA 1
ATOM 691 C C . PRO A 1 85 ? -12.588 19.923 11.905 1.00 67.75 85 PRO A C 1
ATOM 693 O O . PRO A 1 85 ? -13.160 20.114 12.977 1.00 67.75 85 PRO A O 1
ATOM 696 N N . MET A 1 86 ? -11.264 20.015 11.775 1.00 63.62 86 MET A N 1
ATOM 697 C CA . MET A 1 86 ? -10.378 20.446 12.867 1.00 63.62 86 MET A CA 1
ATOM 698 C C . MET A 1 86 ? -10.466 21.956 13.134 1.00 63.62 86 MET A C 1
ATOM 700 O O . MET A 1 86 ? -9.981 22.428 14.157 1.00 63.62 86 MET A O 1
ATOM 704 N N . ALA A 1 87 ? -11.117 22.700 12.240 1.00 66.00 87 ALA A N 1
ATOM 705 C CA . ALA A 1 87 ? -11.395 24.120 12.360 1.00 66.00 87 ALA A CA 1
ATOM 706 C C . ALA A 1 87 ? -12.882 24.379 12.075 1.00 66.00 87 ALA A C 1
ATOM 708 O O . ALA A 1 87 ? -13.504 23.634 11.314 1.00 66.00 87 ALA A O 1
ATOM 709 N N . SER A 1 88 ? -13.455 25.425 12.680 1.00 70.19 88 SER A N 1
ATOM 710 C CA . SER A 1 88 ? -14.778 25.906 12.273 1.00 70.19 88 SER A CA 1
ATOM 711 C C . SER A 1 88 ? -14.734 26.292 10.795 1.00 70.19 88 SER A C 1
ATOM 713 O O . SER A 1 88 ? -13.725 26.825 10.332 1.00 70.19 88 SER A O 1
ATOM 715 N N . GLU A 1 89 ? -15.812 26.037 10.050 1.00 65.00 89 GLU A N 1
ATOM 716 C CA . GLU A 1 89 ? -15.900 26.380 8.620 1.00 65.00 89 GLU A CA 1
ATOM 717 C C . GLU A 1 89 ? -15.516 27.845 8.352 1.00 65.00 89 GLU A C 1
ATOM 719 O O . GLU A 1 89 ? -14.902 28.150 7.332 1.00 65.00 89 GLU A O 1
AT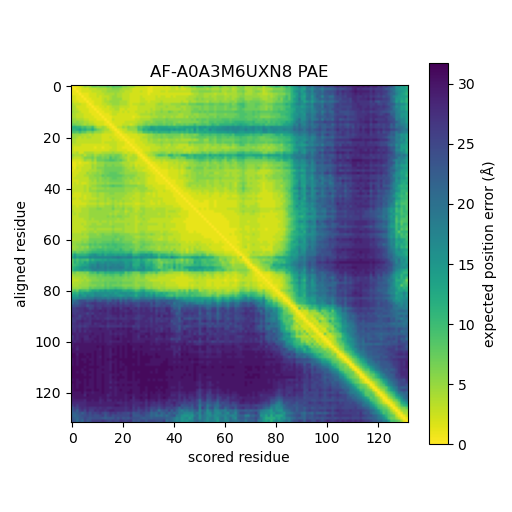OM 724 N N . ASP A 1 90 ? -15.786 28.737 9.307 1.00 64.88 90 ASP A N 1
ATOM 725 C CA . ASP A 1 90 ? -15.411 30.151 9.257 1.00 64.88 90 ASP A CA 1
ATOM 726 C C . ASP A 1 90 ? -13.896 30.385 9.161 1.00 64.88 90 ASP A C 1
ATOM 728 O O . ASP A 1 90 ? -13.462 31.295 8.454 1.00 64.88 90 ASP A O 1
ATOM 732 N N . LEU A 1 91 ? -13.078 29.566 9.834 1.00 63.16 91 LEU A N 1
ATOM 733 C CA . LEU A 1 91 ? -11.617 29.692 9.827 1.00 63.16 91 LEU A CA 1
ATOM 734 C C . LEU A 1 91 ? -11.008 29.150 8.524 1.00 63.16 91 LEU A C 1
ATOM 736 O O . LEU A 1 91 ? -10.037 29.700 8.014 1.00 63.16 91 LEU A O 1
ATOM 740 N N . VAL A 1 92 ? -11.615 28.103 7.953 1.00 64.06 92 VAL A N 1
ATOM 741 C CA . VAL A 1 92 ? -11.209 27.544 6.651 1.00 64.06 92 VAL A CA 1
ATOM 742 C C . VAL A 1 92 ? -11.540 28.532 5.531 1.00 64.06 92 VAL A C 1
ATOM 744 O O . VAL A 1 92 ? -10.681 28.864 4.722 1.00 64.06 92 VAL A O 1
ATOM 747 N N . ARG A 1 93 ? -12.749 29.114 5.561 1.00 64.62 93 ARG A N 1
ATOM 748 C CA . ARG A 1 93 ? -13.178 30.139 4.595 1.00 64.62 93 ARG A CA 1
ATOM 749 C C . ARG A 1 93 ? -12.334 31.407 4.671 1.00 64.62 93 ARG A C 1
ATOM 751 O O . ARG A 1 93 ? -12.108 32.044 3.650 1.00 64.62 93 ARG A O 1
ATOM 758 N N . SER A 1 94 ? -11.873 31.799 5.859 1.00 64.69 94 SER A N 1
ATOM 759 C CA . SER A 1 94 ? -10.991 32.965 5.996 1.00 64.69 94 SER A CA 1
ATOM 760 C C . SER A 1 94 ? -9.559 32.684 5.532 1.00 64.69 94 SER A C 1
ATOM 762 O O . SER A 1 94 ? -8.940 33.589 4.973 1.00 64.69 94 SER A O 1
ATOM 764 N N . ALA A 1 95 ? -9.064 31.448 5.660 1.00 64.31 95 ALA A N 1
ATOM 765 C CA . ALA A 1 95 ? -7.804 31.031 5.045 1.00 64.31 95 ALA A CA 1
ATOM 766 C C . ALA A 1 95 ? -7.890 31.049 3.506 1.00 64.31 95 ALA A C 1
ATOM 768 O O . ALA A 1 95 ? -7.034 31.664 2.871 1.00 64.31 95 ALA A O 1
ATOM 769 N N . ASP A 1 96 ? -8.967 30.511 2.921 1.00 64.38 96 ASP A N 1
ATOM 770 C CA . ASP A 1 96 ? -9.205 30.544 1.466 1.00 64.38 96 ASP A CA 1
ATOM 771 C C . ASP A 1 96 ? -9.288 31.983 0.922 1.00 64.38 96 ASP A C 1
ATOM 773 O O . ASP A 1 96 ? -8.723 32.309 -0.124 1.00 64.38 96 ASP A O 1
ATOM 777 N N . LEU A 1 97 ? -9.955 32.887 1.653 1.00 64.19 97 LEU A N 1
ATOM 778 C CA . LEU A 1 97 ? -10.004 34.307 1.294 1.00 64.19 97 LEU A CA 1
ATOM 779 C C . LEU A 1 97 ? -8.623 34.966 1.405 1.00 64.19 97 LEU A C 1
ATOM 781 O O . LEU A 1 97 ? -8.272 35.782 0.552 1.00 64.19 97 LEU A O 1
ATOM 785 N N . SER A 1 98 ? -7.829 34.611 2.419 1.00 67.50 98 SER A N 1
ATOM 786 C CA . SER A 1 98 ? -6.471 35.140 2.583 1.00 67.50 98 SER A CA 1
ATOM 787 C C . SER A 1 98 ? -5.520 34.680 1.474 1.00 67.50 98 SER A C 1
ATOM 789 O O . SER A 1 98 ? -4.731 35.497 1.007 1.00 67.50 98 SER A O 1
ATOM 791 N N . GLU A 1 99 ? -5.658 33.439 0.986 1.00 60.91 99 GLU A N 1
ATOM 792 C CA . GLU A 1 99 ? -4.930 32.929 -0.187 1.00 60.91 99 GLU A CA 1
ATOM 793 C C . GLU A 1 99 ? -5.311 33.681 -1.461 1.00 60.91 99 GLU A C 1
ATOM 795 O O . GLU A 1 99 ? -4.439 34.143 -2.196 1.00 60.91 99 GLU A O 1
ATOM 800 N N . SER A 1 100 ? -6.607 33.933 -1.667 1.00 57.31 100 SER A N 1
ATOM 801 C CA . SER A 1 100 ? -7.068 34.716 -2.820 1.00 57.31 100 SER A CA 1
ATOM 802 C C . SER A 1 100 ? -6.555 36.167 -2.822 1.00 57.31 100 SER A C 1
ATOM 804 O O . SER A 1 100 ? -6.327 36.742 -3.884 1.00 57.31 100 SER A O 1
ATOM 806 N N . LEU A 1 101 ? -6.328 36.757 -1.641 1.00 58.25 101 LEU A N 1
ATOM 807 C CA . LEU A 1 101 ? -5.799 38.117 -1.485 1.00 58.25 101 LEU A CA 1
ATOM 808 C C . LEU A 1 101 ? -4.301 38.212 -1.804 1.00 58.25 101 LEU A C 1
ATOM 810 O O . LEU A 1 101 ? -3.855 39.254 -2.283 1.00 58.25 101 LEU A O 1
ATOM 814 N N . MET A 1 102 ? -3.530 37.146 -1.571 1.00 57.84 102 MET A N 1
ATOM 815 C CA . MET A 1 102 ? -2.099 37.118 -1.899 1.00 57.84 102 MET A CA 1
ATOM 816 C C . MET A 1 102 ? -1.803 36.753 -3.358 1.00 57.84 102 MET A C 1
ATOM 818 O O . MET A 1 102 ? -0.707 37.035 -3.840 1.00 57.84 102 MET A O 1
ATOM 822 N N . GLU A 1 103 ? -2.779 36.227 -4.103 1.00 55.44 103 GLU A N 1
ATOM 823 C CA . GLU A 1 103 ? -2.625 35.948 -5.538 1.00 55.44 103 GLU A CA 1
ATOM 824 C C . GLU A 1 103 ? -2.796 37.197 -6.435 1.00 55.44 103 GLU A C 1
ATOM 826 O O . GLU A 1 103 ? -2.548 37.151 -7.641 1.00 55.44 103 GLU A O 1
ATOM 831 N N . SER A 1 104 ? -3.163 38.350 -5.864 1.00 52.16 104 SER A N 1
ATOM 832 C CA . SER A 1 104 ? -3.580 39.533 -6.630 1.00 52.16 104 SER A CA 1
ATOM 833 C C . SER A 1 104 ? -2.446 40.424 -7.178 1.00 52.16 104 SER A C 1
ATOM 835 O O . SER A 1 104 ? -2.745 41.488 -7.719 1.00 52.16 104 SER A O 1
ATOM 837 N N . ASP A 1 105 ? -1.171 40.018 -7.084 1.00 49.41 105 ASP A N 1
ATOM 838 C CA . ASP A 1 105 ? -0.008 40.868 -7.430 1.00 49.41 105 ASP A CA 1
ATOM 839 C C . ASP A 1 105 ? 0.774 40.427 -8.690 1.00 49.41 105 ASP A C 1
ATOM 841 O O . ASP A 1 105 ? 1.957 40.730 -8.864 1.00 49.41 105 ASP A O 1
ATOM 845 N N . ARG A 1 106 ? 0.125 39.718 -9.626 1.00 44.66 106 ARG A N 1
ATOM 846 C CA . ARG A 1 106 ? 0.677 39.526 -10.981 1.00 44.66 106 ARG A CA 1
ATOM 847 C C . ARG A 1 106 ? 0.166 40.631 -11.915 1.00 44.66 106 ARG A C 1
ATOM 849 O O . ARG A 1 106 ? -1.043 40.830 -11.995 1.00 44.66 106 ARG A O 1
ATOM 856 N N . PRO A 1 107 ? 1.039 41.342 -12.655 1.00 38.03 107 PRO A N 1
ATOM 857 C CA . PRO A 1 107 ? 0.601 42.423 -13.530 1.00 38.03 107 PRO A CA 1
ATOM 858 C C . PRO A 1 107 ? -0.216 41.882 -14.715 1.00 38.03 107 PRO A C 1
ATOM 860 O O . PRO A 1 107 ? 0.313 41.225 -15.614 1.00 38.03 107 PRO A O 1
ATOM 863 N N . GLU A 1 108 ? -1.512 42.192 -14.702 1.00 41.47 108 GLU A N 1
ATOM 864 C CA . GLU A 1 108 ? -2.483 41.964 -15.775 1.00 41.47 108 GLU A CA 1
ATOM 865 C C . GLU A 1 108 ? -2.074 42.700 -17.063 1.00 41.47 108 GLU A C 1
ATOM 867 O O . GLU A 1 108 ? -1.888 43.922 -17.090 1.00 41.47 108 GLU A O 1
ATOM 872 N N . ARG A 1 109 ? -1.974 41.960 -18.174 1.00 37.28 109 ARG A N 1
ATOM 873 C CA . ARG A 1 109 ? -1.871 42.528 -19.521 1.00 37.28 109 ARG A CA 1
ATOM 874 C C . ARG A 1 109 ? -3.289 42.707 -20.069 1.00 37.28 109 ARG A C 1
ATOM 876 O O . ARG A 1 109 ? -3.933 41.735 -20.439 1.00 37.28 109 ARG A O 1
ATOM 883 N N . SER A 1 110 ? -3.727 43.965 -20.121 1.00 36.91 110 SER A N 1
ATOM 884 C CA . SER A 1 110 ? -4.983 44.469 -20.701 1.00 36.91 110 SER A CA 1
ATOM 885 C C . SER A 1 110 ? -5.525 43.656 -21.885 1.00 36.91 110 SER A C 1
ATOM 887 O O . SER A 1 110 ? -4.860 43.585 -22.921 1.00 36.91 110 SER A O 1
ATOM 889 N N . ASN A 1 111 ? -6.775 43.185 -21.781 1.00 35.38 111 ASN A N 1
ATOM 890 C CA . ASN A 1 111 ? -7.810 43.472 -22.783 1.00 35.38 111 ASN A CA 1
ATOM 891 C C . ASN A 1 111 ? -9.241 43.145 -22.304 1.00 35.38 111 ASN A C 1
ATOM 893 O O . ASN A 1 111 ? -9.497 42.156 -21.630 1.00 35.38 111 ASN A O 1
ATOM 897 N N . ASN A 1 112 ? -10.156 44.034 -22.696 1.00 37.97 112 ASN A N 1
ATOM 898 C CA . ASN A 1 112 ? -11.538 44.217 -22.242 1.00 37.97 112 ASN A CA 1
ATOM 899 C C . ASN A 1 112 ? -12.538 43.092 -22.601 1.00 37.97 112 ASN A C 1
ATOM 901 O O . ASN A 1 112 ? -12.535 42.608 -23.732 1.00 37.97 112 ASN A O 1
ATOM 905 N N . GLY A 1 113 ? -13.512 42.835 -21.709 1.00 33.03 113 GLY A N 1
ATOM 906 C CA . GLY A 1 113 ? -14.783 42.141 -22.000 1.00 33.03 113 GLY A CA 1
ATOM 907 C C . GLY A 1 113 ? -15.681 41.916 -20.761 1.00 33.03 113 GLY A C 1
ATOM 908 O O . GLY A 1 113 ? -15.232 41.360 -19.771 1.00 33.03 113 GLY A O 1
ATOM 909 N N . VAL A 1 114 ? -16.938 42.374 -20.813 1.00 36.81 114 VAL A N 1
ATOM 910 C CA . VAL A 1 114 ? -17.990 42.427 -19.752 1.00 36.81 114 VAL A CA 1
ATOM 911 C C . VAL A 1 114 ? -18.736 41.063 -19.586 1.00 36.81 114 VAL A C 1
ATOM 913 O O . VAL A 1 114 ? -18.671 40.263 -20.518 1.00 36.81 114 VAL A O 1
ATOM 916 N N . PRO A 1 115 ? -19.422 40.746 -18.449 1.00 47.75 115 PRO A N 1
ATOM 917 C CA . PRO A 1 115 ? -19.633 39.371 -17.955 1.00 47.75 115 PRO A CA 1
ATOM 918 C C . PRO A 1 115 ? -21.037 38.768 -18.195 1.00 47.75 115 PRO A C 1
ATOM 920 O O . PRO A 1 115 ? -22.008 39.488 -18.419 1.00 47.75 115 PRO A O 1
ATOM 923 N N . THR A 1 116 ? -21.170 37.442 -18.022 1.00 30.88 116 THR A N 1
ATOM 924 C CA . THR A 1 116 ? -22.456 36.709 -17.904 1.00 30.88 116 THR A CA 1
ATOM 925 C C . THR A 1 116 ? -22.365 35.578 -16.860 1.00 30.88 116 THR A C 1
ATOM 927 O O . THR A 1 116 ? -21.384 34.835 -16.901 1.00 30.88 116 THR A O 1
ATOM 930 N N . PRO A 1 117 ? -23.349 35.390 -15.949 1.00 45.31 117 PRO A N 1
ATOM 931 C CA . PRO A 1 117 ? -23.315 34.341 -14.926 1.00 45.31 117 PRO A CA 1
ATOM 932 C C . PRO A 1 117 ? -24.055 33.069 -15.381 1.00 45.31 117 PRO A C 1
ATOM 934 O O . PRO A 1 117 ? -25.094 33.144 -16.037 1.00 45.31 117 PRO A O 1
ATOM 937 N N . SER A 1 118 ? -23.567 31.883 -15.007 1.00 33.19 118 SER A N 1
ATOM 938 C CA . SER A 1 118 ? -24.285 30.615 -15.220 1.00 33.19 118 SER A CA 1
ATOM 939 C C . SER A 1 118 ? -24.115 29.662 -14.034 1.00 33.19 118 SER A C 1
ATOM 941 O O . SER A 1 118 ? -23.088 29.020 -13.871 1.00 33.19 118 SER A O 1
ATOM 943 N N . THR A 1 119 ? -25.164 29.647 -13.207 1.00 32.69 119 THR A N 1
ATOM 944 C CA . THR A 1 119 ? -25.835 28.496 -12.570 1.00 32.69 119 THR A CA 1
ATOM 945 C C . THR A 1 119 ? -25.018 27.377 -11.908 1.00 32.69 119 THR A C 1
ATOM 947 O O . THR A 1 119 ? -24.354 26.576 -12.558 1.00 32.69 119 THR A O 1
ATOM 950 N N . LEU A 1 120 ? -25.249 27.263 -10.594 1.00 44.50 120 LEU A N 1
ATOM 951 C CA . LEU A 1 120 ? -24.960 26.132 -9.711 1.00 44.50 120 LEU A CA 1
ATOM 952 C C . LEU A 1 120 ? -25.449 24.784 -10.274 1.00 44.50 120 LEU A C 1
ATOM 954 O O . LEU A 1 120 ? -26.600 24.663 -10.689 1.00 44.50 120 LEU A O 1
ATOM 958 N N . SER A 1 121 ? -24.610 23.753 -10.161 1.00 30.95 121 SER A N 1
ATOM 959 C CA . SER A 1 121 ? -25.013 22.346 -10.250 1.00 30.95 121 SER A CA 1
ATOM 960 C C . SER A 1 121 ? -24.324 21.567 -9.131 1.00 30.95 121 SER A C 1
ATOM 962 O O . SER A 1 121 ? -23.132 21.282 -9.203 1.00 30.95 121 SER A O 1
ATOM 964 N N . SER A 1 122 ? -25.074 21.260 -8.074 1.00 38.03 122 SER A N 1
ATOM 965 C CA . SER A 1 122 ? -24.632 20.442 -6.944 1.00 38.03 122 SER A CA 1
ATOM 966 C C . SER A 1 122 ? -24.675 18.953 -7.304 1.00 38.03 122 SER A C 1
ATOM 968 O O . SER A 1 122 ? -25.753 18.417 -7.568 1.00 38.03 122 SER A O 1
ATOM 970 N N . SER A 1 123 ? -23.532 18.270 -7.274 1.00 38.25 123 SER A N 1
ATOM 971 C CA . SER A 1 123 ? -23.468 16.806 -7.183 1.00 38.25 123 SER A CA 1
ATOM 972 C C . SER A 1 123 ? -23.665 16.350 -5.723 1.00 38.25 123 SER A C 1
ATOM 974 O O . SER A 1 123 ? -23.344 17.105 -4.802 1.00 38.25 123 SER A O 1
ATOM 976 N N . PRO A 1 124 ? -24.223 15.147 -5.475 1.00 40.12 124 PRO A N 1
ATOM 977 C CA . PRO A 1 124 ? -24.428 14.636 -4.118 1.00 40.12 124 PRO A CA 1
ATOM 978 C C . PRO A 1 124 ? -23.086 14.296 -3.439 1.00 40.12 124 PRO A C 1
ATOM 980 O O . PRO A 1 124 ? -22.115 14.000 -4.141 1.00 40.12 124 PRO A O 1
ATOM 983 N N . PRO A 1 125 ? -23.010 14.322 -2.093 1.00 38.25 125 PRO A N 1
ATOM 984 C CA . PRO A 1 125 ? -21.752 14.139 -1.382 1.00 38.25 125 PRO A CA 1
ATOM 985 C C . PRO A 1 125 ? -21.239 12.704 -1.531 1.00 38.25 125 PRO A C 1
ATOM 987 O O . PRO A 1 125 ? -21.918 11.733 -1.193 1.00 38.25 125 PRO A O 1
ATOM 990 N N . THR A 1 126 ? -20.016 12.584 -2.038 1.00 41.97 126 THR A N 1
ATOM 991 C CA . THR A 1 126 ? -19.232 11.352 -2.017 1.00 41.97 126 THR A CA 1
ATOM 992 C C . THR A 1 126 ? -18.879 11.046 -0.562 1.00 41.97 126 THR A C 1
ATOM 994 O O . THR A 1 126 ? -18.183 11.827 0.081 1.00 41.97 126 THR A O 1
ATOM 997 N N . GLU A 1 127 ? -19.369 9.926 -0.027 1.00 41.78 127 GLU A N 1
ATOM 998 C CA . GLU A 1 127 ? -18.938 9.397 1.273 1.00 41.78 127 GLU A CA 1
ATOM 999 C C . GLU A 1 127 ? -17.453 9.011 1.170 1.00 41.78 127 GLU A C 1
ATOM 1001 O O . GLU A 1 127 ? -17.092 7.945 0.669 1.00 41.78 127 GLU A O 1
ATOM 1006 N N . GLU A 1 128 ? -16.586 9.939 1.565 1.00 44.88 128 GLU A N 1
ATOM 1007 C CA . GLU A 1 128 ? -15.137 9.795 1.531 1.00 44.88 128 GLU A CA 1
ATOM 1008 C C . GLU A 1 128 ? -14.661 9.211 2.868 1.00 44.88 128 GLU A C 1
ATOM 1010 O O . GLU A 1 128 ? -14.585 9.902 3.887 1.00 44.88 128 GLU A O 1
ATOM 1015 N N . TYR A 1 129 ? -14.351 7.915 2.882 1.00 46.06 129 TYR A N 1
ATOM 1016 C CA . TYR A 1 129 ? -13.769 7.274 4.058 1.00 46.06 129 TYR A CA 1
ATOM 1017 C C . TYR A 1 129 ? -12.281 7.608 4.151 1.00 46.06 129 TYR A C 1
ATOM 1019 O O . TYR A 1 129 ? -11.523 7.387 3.209 1.00 46.06 129 TYR A O 1
ATOM 1027 N N . VAL A 1 130 ? -11.859 8.118 5.307 1.00 49.62 130 VAL A N 1
ATOM 1028 C CA . VAL A 1 130 ? -10.451 8.399 5.602 1.00 49.62 130 VAL A CA 1
ATOM 1029 C C . VAL A 1 130 ? -9.899 7.298 6.483 1.00 49.62 130 VAL A C 1
ATOM 1031 O O . VAL A 1 130 ? -10.466 6.993 7.534 1.00 49.62 130 VAL A O 1
ATOM 1034 N N . VAL A 1 131 ? -8.777 6.735 6.055 1.00 45.38 131 VAL A N 1
ATOM 1035 C CA . VAL A 1 131 ? -7.869 6.000 6.932 1.00 45.38 131 VAL A CA 1
ATOM 1036 C C . VAL A 1 131 ? -6.860 7.035 7.424 1.00 45.38 131 VAL A C 1
ATOM 1038 O O . VAL A 1 131 ? -6.162 7.625 6.601 1.00 45.38 131 VAL A O 1
ATOM 1041 N N . LEU A 1 132 ? -6.887 7.339 8.725 1.00 41.47 132 LEU A N 1
ATOM 1042 C CA . LEU A 1 132 ? -5.896 8.208 9.371 1.00 41.47 132 LEU A CA 1
ATOM 1043 C C . LEU A 1 132 ? -4.587 7.448 9.581 1.00 41.47 132 LEU A C 1
ATOM 1045 O O . LEU A 1 132 ? -4.679 6.270 10.002 1.00 41.47 132 LEU A O 1
#

Radius of gyration: 25.28 Å; Cα contacts (8 Å, |Δi|>4): 55; chains: 1; bounding box: 47×59×52 Å

InterPro domains:
  IPR005078 Peptidase C54 [PTHR22624] (2-105)
  IPR038765 Papain-like cysteine peptidase superfamily [SSF54001] (2-83)
  IPR046792 Peptidase C54, catalytic domain [PF03416] (2-59)

Foldseek 3Di:
DKDDDPPDDDDDWDPPDPDTDCPVVDDPDIDDDDPVPDDPDDDDDDDDPDPVSVVVCLVVVVVCQDPPNDVDPHGPWDKDQDDDPPDDPVVVVVVVVVVVVVVPPDDDDDDDDDDDDDDDDDDDDDRDIDTD

pLDDT: mean 76.04, std 21.74, range [30.88, 98.0]

Organism: Pocillopora damicornis (NCBI:txid46731)

Secondary structure (DSSP, 8-state):
-EE----S--PPP--SSTT---GGGS-S--EE--GGGS-S--------SSHHHHHHHHHHHHHHTSTTTSSSSS-S--B-SS---SS-HHHHHHHHHHHHHHGGGS---------------PPPPP----B-